Protein AF-A0A9D6SSI2-F1 (afdb_monomer)

Foldseek 3Di:
DPDKDWPDDPDPDTDIDDDADDDPVDDGDQQSVCVVVVNPDGDPDDDDDDDDDDDD

Radius of gyration: 12.27 Å; Cα contacts (8 Å, |Δi|>4): 57; chains: 1; bounding box: 28×22×34 Å

Mean predicted aligned error: 5.21 Å

pLDDT: mean 85.09, std 8.4, range [58.34, 93.62]

Secondary structure (DSSP, 8-state):
--EEEEEE--TT--EEEEE---STT----HHHHHHHTT-SS--S------------

Nearest PDB structures (foldseek):
  4gb3-assembly1_4  TM=2.506E-01  e=4.905E+00  Coxsackievirus B3
  4q4y-assembly1_4  TM=2.084E-01  e=8.748E+00  Coxsackievirus A24

Structure (mmCIF, N/CA/C/O backbone):
data_AF-A0A9D6SSI2-F1
#
_entry.id   AF-A0A9D6SSI2-F1
#
loop_
_atom_site.group_PDB
_atom_site.id
_atom_site.type_symbol
_atom_site.label_atom_id
_atom_site.label_alt_id
_atom_site.label_comp_id
_atom_site.label_asym_id
_atom_site.label_entity_id
_atom_site.label_seq_id
_atom_site.pdbx_PDB_ins_code
_atom_site.Cartn_x
_atom_site.Cartn_y
_atom_site.Cartn_z
_atom_site.occupancy
_atom_site.B_iso_or_equiv
_atom_site.auth_seq_id
_atom_site.auth_comp_id
_atom_site.auth_asym_id
_atom_site.auth_atom_id
_atom_site.pdbx_PDB_model_num
ATOM 1 N N . VAL A 1 1 ? -5.607 -5.316 5.329 1.00 83.75 1 VAL A N 1
ATOM 2 C CA . VAL A 1 1 ? -5.568 -4.252 4.294 1.00 83.75 1 VAL A CA 1
ATOM 3 C C . VAL A 1 1 ? -6.997 -3.850 4.000 1.00 83.75 1 VAL A C 1
ATOM 5 O O . VAL A 1 1 ? -7.792 -4.755 3.786 1.00 83.75 1 VAL A O 1
ATOM 8 N N . ASP A 1 2 ? -7.326 -2.561 4.057 1.00 87.25 2 ASP A N 1
ATOM 9 C CA . ASP A 1 2 ? -8.686 -2.090 3.757 1.00 87.25 2 ASP A CA 1
ATOM 10 C C . ASP A 1 2 ? -8.814 -1.719 2.271 1.00 87.25 2 ASP A C 1
ATOM 12 O O . ASP A 1 2 ? -9.751 -2.161 1.623 1.00 87.25 2 ASP A O 1
ATOM 16 N N . ASP A 1 3 ? -7.837 -0.993 1.713 1.00 89.19 3 ASP A N 1
ATOM 17 C CA . ASP A 1 3 ? -7.835 -0.582 0.302 1.00 89.19 3 ASP A CA 1
ATOM 18 C C . ASP A 1 3 ? -6.424 -0.651 -0.304 1.00 89.19 3 ASP A C 1
ATOM 20 O O . ASP A 1 3 ? -5.421 -0.429 0.388 1.00 89.19 3 ASP A O 1
ATOM 24 N N . LEU A 1 4 ? -6.356 -0.907 -1.614 1.00 91.38 4 LEU A N 1
ATOM 25 C CA . LEU A 1 4 ? -5.141 -0.891 -2.429 1.00 91.38 4 LEU A CA 1
ATOM 26 C C . LEU A 1 4 ? -5.445 -0.245 -3.786 1.00 91.38 4 LEU A C 1
ATOM 28 O O . LEU A 1 4 ? -6.420 -0.619 -4.433 1.00 91.38 4 LEU A O 1
ATOM 32 N N . TRP A 1 5 ? -4.614 0.693 -4.239 1.00 93.62 5 TRP A N 1
ATOM 33 C CA . TRP A 1 5 ? -4.782 1.315 -5.554 1.00 93.62 5 TRP A CA 1
ATOM 34 C C . TRP A 1 5 ? -3.442 1.700 -6.184 1.00 93.62 5 TRP A C 1
ATOM 36 O O . TRP A 1 5 ? -2.467 1.994 -5.495 1.00 93.62 5 TRP A O 1
ATOM 46 N N . LEU A 1 6 ? -3.3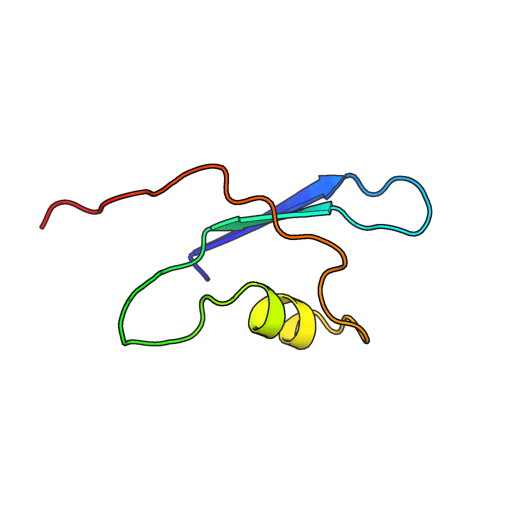86 1.705 -7.514 1.00 92.75 6 LEU A N 1
ATOM 47 C CA . LEU A 1 6 ? -2.214 2.151 -8.264 1.00 92.75 6 LEU A CA 1
ATOM 48 C C . LEU A 1 6 ? -2.229 3.683 -8.344 1.00 92.75 6 LEU A C 1
ATOM 50 O O . LEU A 1 6 ? -3.192 4.264 -8.836 1.00 92.75 6 LEU A O 1
ATOM 54 N N . LEU A 1 7 ? -1.178 4.331 -7.842 1.00 92.88 7 LEU A N 1
ATOM 55 C CA . LEU A 1 7 ? -0.9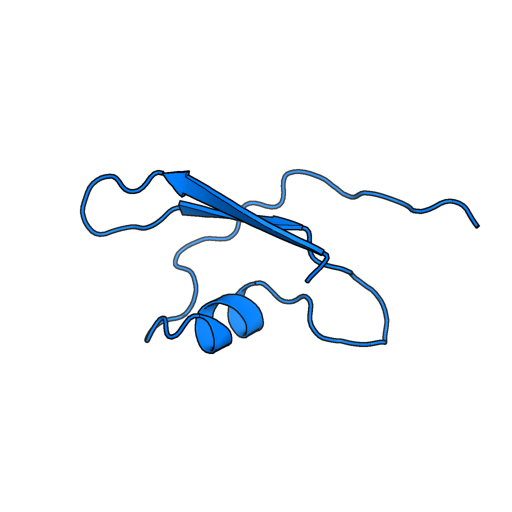98 5.782 -7.950 1.00 92.88 7 LEU A CA 1
ATOM 56 C C . LEU A 1 7 ? -0.253 6.144 -9.230 1.00 92.88 7 LEU A C 1
ATOM 58 O O . LEU A 1 7 ? -0.626 7.087 -9.917 1.00 92.88 7 LEU A O 1
ATOM 62 N N . ASP A 1 8 ? 0.802 5.390 -9.533 1.00 91.88 8 ASP A N 1
ATOM 63 C CA . ASP A 1 8 ? 1.605 5.596 -10.727 1.00 91.88 8 ASP A CA 1
ATOM 64 C C . ASP A 1 8 ? 2.288 4.296 -11.166 1.00 91.88 8 ASP A C 1
ATOM 66 O O . ASP A 1 8 ? 2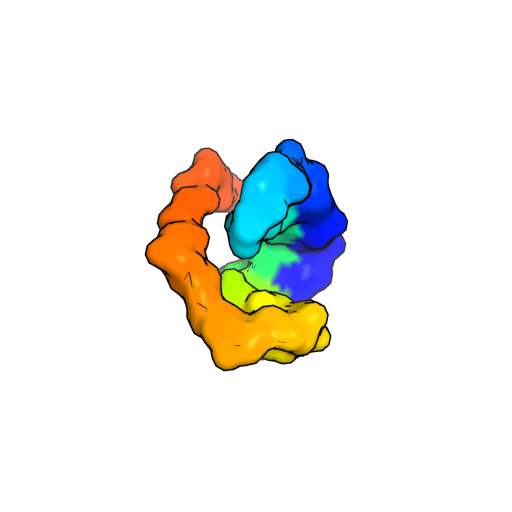.678 3.456 -10.347 1.00 91.88 8 ASP A O 1
ATOM 70 N N . SER A 1 9 ? 2.438 4.149 -12.479 1.00 87.94 9 SER A N 1
ATOM 71 C CA . SER A 1 9 ? 3.130 3.029 -13.117 1.00 87.94 9 SER A CA 1
ATOM 72 C C . SER A 1 9 ? 4.199 3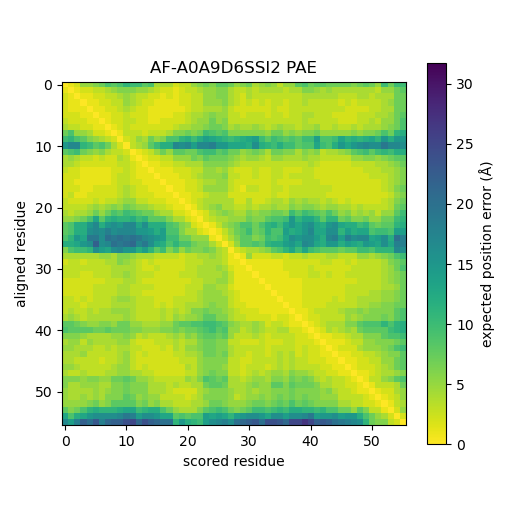.457 -14.116 1.00 87.94 9 SER A C 1
ATOM 74 O O . SER A 1 9 ? 4.601 2.663 -14.967 1.00 87.94 9 SER A O 1
ATOM 76 N N . SER A 1 10 ? 4.676 4.695 -14.020 1.00 86.31 10 SER A N 1
ATOM 77 C CA . SER A 1 10 ? 5.733 5.176 -14.894 1.00 86.31 10 SER A CA 1
ATOM 78 C C . SER A 1 10 ? 7.079 4.483 -14.613 1.00 86.31 10 SER A C 1
ATOM 80 O O . SER A 1 10 ? 7.447 4.186 -13.475 1.00 86.31 10 SER A O 1
ATOM 82 N N . ASN A 1 11 ? 7.829 4.207 -15.684 1.00 82.75 11 ASN A N 1
ATOM 83 C CA . ASN A 1 11 ? 9.176 3.623 -15.653 1.00 82.75 11 ASN A CA 1
ATOM 84 C C . ASN A 1 11 ? 9.247 2.219 -15.003 1.00 82.75 11 ASN A C 1
ATOM 86 O O . ASN A 1 11 ? 8.365 1.378 -15.200 1.00 82.75 11 ASN A O 1
ATOM 90 N N . GLU A 1 12 ? 10.323 1.959 -14.254 1.00 86.88 12 GLU A N 1
ATOM 91 C CA . GLU A 1 12 ? 10.652 0.694 -13.577 1.00 86.88 12 GLU A CA 1
ATOM 92 C C . GLU A 1 12 ? 10.144 0.629 -12.125 1.00 86.88 12 GLU A C 1
ATOM 94 O O . GLU A 1 12 ? 10.342 -0.368 -11.435 1.00 86.88 12 GLU A O 1
ATOM 99 N N . VAL A 1 13 ? 9.473 1.682 -11.646 1.00 87.56 13 VAL A N 1
ATOM 100 C CA . VAL A 1 13 ? 8.949 1.762 -10.277 1.00 87.56 13 VAL A CA 1
ATOM 101 C C . VAL A 1 13 ? 7.424 1.755 -10.313 1.00 87.56 13 VAL A C 1
ATOM 103 O O . VAL A 1 13 ? 6.791 2.251 -11.244 1.00 87.56 13 VAL A O 1
ATOM 106 N N . ARG A 1 14 ? 6.797 1.143 -9.308 1.00 89.69 14 ARG A N 1
ATOM 107 C CA . ARG A 1 14 ? 5.344 1.186 -9.119 1.00 89.69 14 ARG A CA 1
ATOM 108 C C . ARG A 1 14 ? 5.043 1.902 -7.820 1.00 89.69 14 ARG A C 1
ATOM 110 O O . ARG A 1 14 ? 5.530 1.503 -6.765 1.00 89.69 14 ARG A O 1
ATOM 117 N N . THR A 1 15 ? 4.225 2.944 -7.907 1.00 92.62 15 THR A N 1
ATOM 118 C CA . THR A 1 15 ? 3.740 3.660 -6.731 1.00 92.62 15 THR A CA 1
ATOM 119 C C . THR A 1 15 ? 2.345 3.150 -6.421 1.00 92.62 15 THR A C 1
ATOM 121 O O . THR A 1 15 ? 1.423 3.298 -7.223 1.00 92.62 15 THR A O 1
ATOM 124 N N . ILE A 1 16 ? 2.189 2.530 -5.256 1.00 92.44 16 ILE A N 1
ATOM 125 C CA . ILE A 1 16 ? 0.931 1.924 -4.821 1.00 92.44 16 ILE A CA 1
ATOM 126 C C . ILE A 1 16 ? 0.467 2.655 -3.568 1.00 92.44 16 ILE A C 1
ATOM 128 O O . ILE A 1 16 ? 1.211 2.785 -2.597 1.00 92.44 16 ILE A O 1
ATOM 132 N N . GLY A 1 17 ? -0.765 3.146 -3.605 1.00 93.62 17 GLY A N 1
ATOM 133 C CA . GLY A 1 17 ? -1.454 3.664 -2.439 1.00 93.62 17 GLY A CA 1
ATOM 134 C C . GLY A 1 17 ? -2.095 2.523 -1.659 1.00 93.62 17 GLY A C 1
ATOM 135 O O . GLY A 1 17 ? -2.605 1.560 -2.236 1.00 93.62 17 GLY A O 1
ATOM 136 N N . MET A 1 18 ? -2.039 2.616 -0.334 1.00 92.38 18 MET A N 1
ATOM 137 C CA . MET A 1 18 ? -2.573 1.589 0.550 1.00 92.38 18 MET A CA 1
ATOM 138 C C . MET A 1 18 ? -3.301 2.235 1.721 1.00 92.38 18 MET A C 1
ATOM 140 O O . MET A 1 18 ? -2.799 3.185 2.328 1.00 92.38 18 MET A O 1
ATOM 144 N N . ARG A 1 19 ? -4.448 1.670 2.093 1.00 90.75 19 ARG A N 1
ATOM 145 C CA . ARG A 1 19 ? -5.092 1.929 3.378 1.00 90.75 19 ARG A CA 1
ATOM 146 C C . ARG A 1 19 ? -4.914 0.701 4.250 1.00 90.75 19 ARG A C 1
ATOM 148 O O . ARG A 1 19 ? -5.486 -0.362 4.002 1.00 90.75 19 ARG A O 1
ATOM 155 N N . LEU A 1 20 ? -4.073 0.849 5.262 1.00 87.69 20 LEU A N 1
ATOM 156 C CA . LEU A 1 20 ? -3.672 -0.242 6.135 1.00 87.69 20 LEU A CA 1
ATOM 157 C C . LEU A 1 20 ? -4.266 -0.036 7.522 1.00 87.69 20 LEU A C 1
ATOM 159 O O . LEU A 1 20 ? -4.236 1.070 8.062 1.00 87.69 20 LEU A O 1
ATOM 163 N N . ARG A 1 21 ? -4.786 -1.119 8.098 1.00 84.19 21 ARG A N 1
ATOM 164 C CA . ARG A 1 21 ? -5.285 -1.119 9.467 1.00 84.19 21 ARG A CA 1
ATOM 165 C C . ARG A 1 21 ? -4.115 -1.233 10.436 1.00 84.19 21 ARG A C 1
ATOM 167 O O . ARG A 1 21 ? -3.239 -2.079 10.259 1.00 84.19 21 ARG A O 1
ATOM 174 N N . CYS A 1 22 ? -4.111 -0.370 11.443 1.00 75.00 22 CYS A N 1
ATOM 175 C CA . CYS A 1 22 ? -3.077 -0.310 12.467 1.00 75.00 22 CYS A CA 1
ATOM 176 C C . CYS A 1 22 ? -3.661 -0.751 13.818 1.00 75.00 22 CYS A C 1
ATOM 178 O O . CYS A 1 22 ? -3.745 0.046 14.746 1.00 75.00 22 CYS A O 1
ATOM 180 N N . ASP A 1 23 ? -4.114 -2.002 13.906 1.00 76.00 23 ASP A N 1
ATOM 181 C CA . ASP A 1 23 ? -4.553 -2.636 15.152 1.00 76.00 23 ASP A CA 1
ATOM 182 C C . ASP A 1 23 ? -3.682 -3.860 15.489 1.00 76.00 23 ASP A C 1
ATOM 184 O O . ASP A 1 23 ? -2.806 -4.274 14.720 1.00 76.00 23 ASP A O 1
ATOM 188 N N . SER A 1 24 ? -3.899 -4.433 16.672 1.00 67.00 24 SER A N 1
ATOM 189 C CA . SER A 1 24 ? -3.187 -5.622 17.154 1.00 67.00 24 SER A CA 1
ATOM 190 C C . SER A 1 24 ? -3.485 -6.895 16.348 1.00 67.00 24 SER A C 1
ATOM 192 O O . SER A 1 24 ? -2.823 -7.907 16.566 1.00 67.00 24 SER A O 1
ATOM 194 N N . GLY A 1 25 ? -4.429 -6.851 15.399 1.00 67.25 25 GLY A N 1
ATOM 195 C CA . GLY A 1 25 ? -4.764 -7.951 14.491 1.00 67.25 25 GLY A CA 1
ATOM 196 C C . GLY A 1 25 ? -3.782 -8.136 13.329 1.00 67.25 25 GLY A C 1
ATOM 197 O O . GLY A 1 25 ? -3.898 -9.108 12.591 1.00 67.25 25 GLY A O 1
ATOM 198 N N . GLY A 1 26 ? -2.810 -7.230 13.168 1.00 64.38 26 GLY A N 1
ATOM 199 C CA . GLY A 1 26 ? -1.555 -7.470 12.450 1.00 64.38 26 GLY A CA 1
ATOM 200 C C . GLY A 1 26 ? -1.664 -8.022 11.021 1.00 64.38 26 GLY A C 1
ATOM 201 O O . GLY A 1 26 ? -1.390 -9.192 10.785 1.00 64.38 26 GLY A O 1
ATOM 202 N N . SER A 1 27 ? -1.942 -7.163 10.034 1.00 59.09 27 SER A N 1
ATOM 203 C CA . SER A 1 27 ? -1.600 -7.413 8.611 1.00 59.09 27 SER A CA 1
ATOM 204 C C . SER A 1 27 ? -1.507 -6.112 7.794 1.00 59.09 27 SER A C 1
ATOM 206 O O . SER A 1 27 ? -2.023 -5.992 6.680 1.00 59.09 27 SER A O 1
ATOM 208 N N . GLY A 1 28 ? -0.904 -5.079 8.390 1.00 70.94 28 GLY A N 1
ATOM 209 C CA . GLY A 1 28 ? -0.971 -3.701 7.888 1.00 70.94 28 GLY A CA 1
ATOM 210 C C . GLY A 1 28 ? 0.374 -3.020 7.665 1.00 70.94 28 GLY A C 1
ATOM 211 O O . GLY A 1 28 ? 0.410 -1.800 7.542 1.00 70.94 28 GLY A O 1
ATOM 212 N N . ARG A 1 29 ? 1.492 -3.752 7.658 1.00 84.31 29 ARG A N 1
ATOM 213 C CA . ARG A 1 29 ? 2.787 -3.150 7.317 1.00 84.31 29 ARG A CA 1
ATOM 214 C C . ARG A 1 29 ? 2.963 -3.135 5.795 1.00 84.31 29 ARG A C 1
ATOM 216 O O . ARG A 1 29 ? 2.734 -4.180 5.184 1.00 84.31 29 ARG A O 1
ATOM 223 N N . PRO A 1 30 ? 3.357 -2.006 5.177 1.00 87.44 30 PRO A N 1
ATOM 224 C CA . PRO A 1 30 ? 3.540 -1.918 3.728 1.00 87.44 30 PRO A CA 1
ATOM 225 C C . PRO A 1 30 ? 4.398 -3.054 3.160 1.00 87.44 30 PRO A C 1
ATOM 227 O O . PRO A 1 30 ? 4.082 -3.596 2.110 1.00 87.44 30 PRO A O 1
ATOM 230 N N . GLU A 1 31 ? 5.422 -3.480 3.897 1.00 89.00 31 GLU A N 1
ATOM 231 C CA . GLU A 1 31 ? 6.361 -4.527 3.501 1.00 89.00 31 GLU A CA 1
ATOM 232 C C . GLU A 1 31 ? 5.707 -5.914 3.405 1.00 89.00 31 GLU A C 1
ATOM 234 O O . GLU A 1 31 ? 6.034 -6.697 2.513 1.00 89.00 31 GLU A O 1
ATOM 239 N N . GLN A 1 32 ? 4.763 -6.223 4.301 1.00 87.00 32 GLN A N 1
ATOM 240 C CA . GLN A 1 32 ? 3.997 -7.474 4.243 1.00 87.00 32 GLN A CA 1
ATOM 241 C C . GLN A 1 32 ? 3.046 -7.472 3.046 1.00 87.00 32 GLN A C 1
ATOM 243 O O . GLN A 1 32 ? 2.864 -8.498 2.394 1.00 87.00 32 GLN A O 1
ATOM 248 N N . VAL A 1 33 ? 2.465 -6.310 2.738 1.00 88.25 33 VAL A N 1
ATOM 249 C CA . VAL A 1 33 ? 1.564 -6.147 1.595 1.00 88.25 33 VAL A CA 1
ATOM 250 C C . VAL A 1 33 ? 2.333 -6.274 0.286 1.00 88.25 33 VAL A C 1
ATOM 252 O O . VAL A 1 33 ? 1.896 -7.004 -0.597 1.00 88.25 33 VAL A O 1
ATOM 255 N N . THR A 1 34 ? 3.504 -5.645 0.159 1.00 89.81 34 THR A N 1
ATOM 256 C CA . THR A 1 34 ? 4.329 -5.792 -1.048 1.00 89.81 34 THR A CA 1
ATOM 257 C C . THR A 1 34 ? 4.805 -7.224 -1.259 1.00 89.81 34 THR A C 1
ATOM 259 O O . THR A 1 34 ? 4.780 -7.700 -2.390 1.00 89.81 34 THR A O 1
ATOM 262 N N . LEU A 1 35 ? 5.159 -7.940 -0.187 1.00 88.56 35 LEU A N 1
ATOM 263 C CA . LEU A 1 35 ? 5.513 -9.356 -0.283 1.00 88.56 35 LEU A CA 1
ATOM 264 C C . LEU A 1 35 ? 4.325 -10.198 -0.776 1.00 88.56 35 LEU A C 1
ATOM 266 O O . LEU A 1 35 ? 4.482 -11.015 -1.678 1.00 88.56 35 LEU A O 1
ATOM 270 N N . ALA A 1 36 ? 3.126 -9.965 -0.232 1.00 88.69 36 ALA A N 1
ATOM 271 C CA . ALA A 1 36 ? 1.909 -10.663 -0.650 1.00 88.69 36 ALA A CA 1
ATOM 272 C C . ALA A 1 36 ? 1.505 -10.360 -2.106 1.00 88.69 36 ALA A C 1
ATOM 274 O O . ALA A 1 36 ? 0.896 -11.200 -2.762 1.00 88.69 36 ALA A O 1
ATOM 275 N N . LEU A 1 37 ? 1.867 -9.183 -2.626 1.00 88.19 37 LEU A N 1
ATOM 276 C CA . LEU A 1 37 ? 1.668 -8.800 -4.028 1.00 88.19 37 LEU A CA 1
ATOM 277 C C . LEU A 1 37 ? 2.706 -9.417 -4.984 1.00 88.19 37 LEU A C 1
ATOM 279 O O . LEU A 1 37 ? 2.619 -9.200 -6.190 1.00 88.19 37 LEU A O 1
ATOM 283 N N . GLY A 1 38 ? 3.677 -10.178 -4.470 1.00 90.25 38 GLY A N 1
ATOM 284 C CA . GLY A 1 38 ? 4.713 -10.822 -5.277 1.00 90.25 38 GLY A CA 1
ATOM 285 C C . GLY A 1 38 ? 5.868 -9.898 -5.661 1.00 90.25 38 GLY A C 1
ATOM 286 O O . GLY A 1 38 ? 6.645 -10.244 -6.551 1.00 90.25 38 GLY A O 1
ATOM 287 N N . PHE A 1 39 ? 6.014 -8.737 -5.009 1.00 88.06 39 PHE A N 1
ATOM 288 C CA . PHE A 1 39 ? 7.204 -7.918 -5.214 1.00 88.06 39 PHE A CA 1
ATOM 289 C C . PHE A 1 39 ? 8.420 -8.615 -4.588 1.00 88.06 39 PHE A C 1
ATOM 291 O O . PHE A 1 39 ? 8.381 -8.968 -3.408 1.00 88.06 39 PHE A O 1
ATOM 298 N N . PRO A 1 40 ? 9.513 -8.799 -5.350 1.00 83.62 40 PRO A N 1
ATOM 299 C CA . PRO A 1 40 ? 10.687 -9.529 -4.877 1.00 83.62 40 PRO A CA 1
ATOM 300 C C . PRO A 1 40 ? 11.504 -8.739 -3.845 1.00 83.62 40 PRO A C 1
ATOM 302 O O . PRO A 1 40 ? 12.286 -9.323 -3.099 1.00 83.62 40 PRO A O 1
ATOM 305 N N . CYS A 1 41 ? 11.324 -7.417 -3.801 1.00 84.81 41 CYS A N 1
ATOM 306 C CA . CYS A 1 41 ? 12.065 -6.501 -2.944 1.00 84.81 41 CYS A CA 1
ATOM 307 C C . CYS A 1 41 ? 11.116 -5.721 -2.027 1.00 84.81 41 CYS A C 1
ATOM 309 O O . CYS A 1 41 ? 9.945 -5.505 -2.349 1.00 84.81 41 CYS A O 1
ATOM 311 N N . HIS A 1 42 ? 11.645 -5.247 -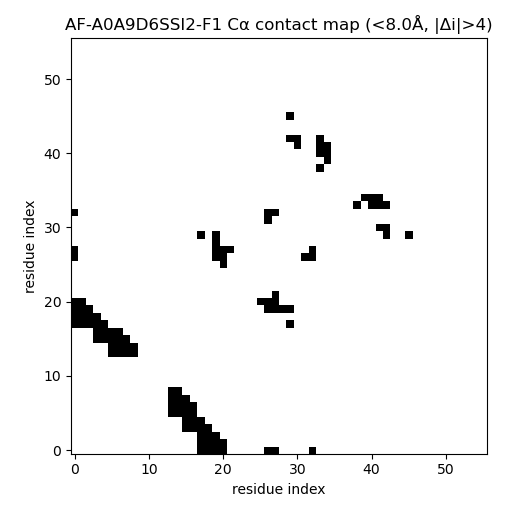0.898 1.00 87.50 42 HIS A N 1
ATOM 312 C CA . HIS A 1 42 ? 10.942 -4.310 -0.023 1.00 87.50 42 HIS A CA 1
ATOM 313 C C . HIS A 1 42 ? 10.636 -2.980 -0.743 1.00 87.50 42 HIS A C 1
ATOM 315 O O . HIS A 1 42 ? 11.335 -2.628 -1.698 1.00 87.50 42 HIS A O 1
ATOM 321 N N . PRO A 1 43 ? 9.621 -2.217 -0.285 1.00 89.00 43 PRO A N 1
ATOM 322 C CA . PRO A 1 43 ? 9.352 -0.887 -0.814 1.00 89.00 43 PRO A CA 1
ATOM 323 C C . PRO A 1 43 ? 10.606 -0.012 -0.729 1.00 89.00 43 PRO A C 1
ATOM 325 O O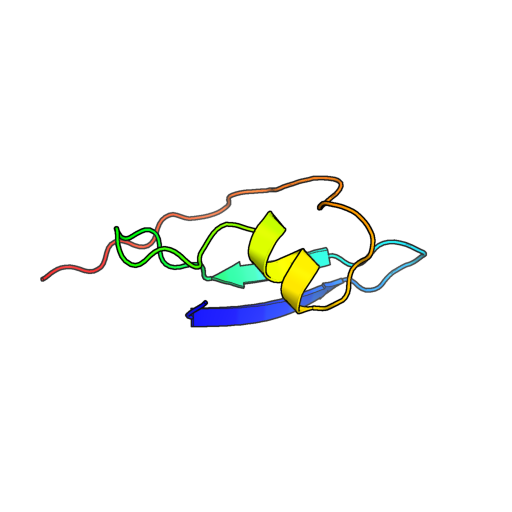 . PRO A 1 43 ? 11.228 0.086 0.326 1.00 89.00 43 PRO A O 1
ATOM 328 N N . ILE A 1 44 ? 10.945 0.660 -1.829 1.00 90.94 44 ILE A N 1
ATOM 329 C CA . ILE A 1 44 ? 12.095 1.577 -1.896 1.00 90.94 44 ILE A CA 1
ATOM 330 C C . ILE A 1 44 ? 11.886 2.782 -0.962 1.00 90.94 44 ILE A C 1
ATOM 332 O O . ILE A 1 44 ? 12.834 3.319 -0.396 1.00 90.94 44 ILE A O 1
ATOM 336 N N . SER A 1 45 ? 10.633 3.214 -0.798 1.00 90.38 45 SER A N 1
ATOM 337 C CA . SER A 1 45 ? 10.239 4.332 0.056 1.00 90.38 45 SER A CA 1
ATOM 338 C C . SER A 1 45 ? 8.801 4.153 0.541 1.00 90.38 45 SER A C 1
ATOM 340 O O . SER A 1 45 ? 7.979 3.530 -0.133 1.00 90.38 45 SER A O 1
ATOM 342 N N . ILE A 1 46 ? 8.493 4.708 1.715 1.00 90.75 46 ILE A N 1
ATOM 343 C CA . ILE A 1 46 ? 7.158 4.693 2.316 1.00 90.75 46 ILE A CA 1
ATOM 344 C C . ILE A 1 46 ? 6.789 6.126 2.693 1.00 90.75 46 ILE A C 1
ATOM 346 O O . ILE A 1 46 ? 7.393 6.717 3.586 1.00 90.75 46 ILE A O 1
ATOM 350 N N . HIS A 1 47 ? 5.747 6.662 2.058 1.00 89.94 47 HIS A N 1
ATOM 351 C CA . HIS A 1 47 ? 5.196 7.972 2.392 1.00 89.94 47 HIS A CA 1
ATOM 352 C C . HIS A 1 47 ? 3.859 7.811 3.126 1.00 89.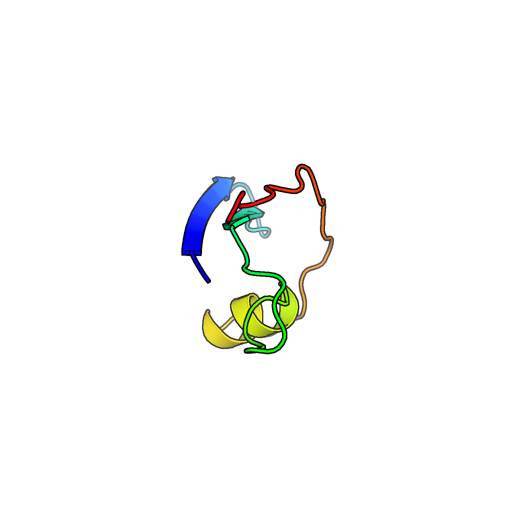94 47 HIS A C 1
ATOM 354 O O . HIS A 1 47 ? 2.839 7.461 2.534 1.00 89.94 47 HIS A O 1
ATOM 360 N N . ARG A 1 48 ? 3.858 8.071 4.438 1.00 89.25 48 ARG A N 1
ATOM 361 C CA . ARG A 1 48 ? 2.640 8.077 5.262 1.00 89.25 48 ARG A CA 1
ATOM 362 C C . ARG A 1 48 ? 1.963 9.441 5.165 1.00 89.25 48 ARG A C 1
ATOM 364 O O . ARG A 1 48 ? 2.478 10.412 5.701 1.00 89.25 48 ARG A O 1
ATOM 371 N N . THR A 1 49 ? 0.811 9.505 4.504 1.00 88.12 49 THR A N 1
ATOM 372 C CA . THR A 1 49 ? 0.116 10.776 4.230 1.00 88.12 49 THR A CA 1
ATOM 373 C C . THR A 1 49 ? -1.030 11.075 5.192 1.00 88.12 49 THR A C 1
ATOM 375 O O . THR A 1 49 ? -1.408 12.234 5.350 1.00 88.12 49 THR A O 1
ATOM 378 N N . ARG A 1 50 ? -1.614 10.055 5.836 1.00 85.88 50 ARG A N 1
ATOM 379 C CA . ARG A 1 50 ? -2.791 10.230 6.696 1.00 85.88 50 ARG A CA 1
ATOM 380 C C . ARG A 1 50 ? -2.876 9.167 7.787 1.00 85.88 50 ARG A C 1
ATOM 382 O O . ARG A 1 50 ? -2.515 8.014 7.571 1.00 85.88 50 ARG A O 1
ATOM 389 N N . LEU A 1 51 ? -3.426 9.563 8.933 1.00 86.06 51 LEU A N 1
ATOM 390 C CA . LEU A 1 51 ? -3.941 8.664 9.963 1.00 86.06 51 LEU A CA 1
ATOM 391 C C . LEU A 1 51 ? -5.464 8.814 9.998 1.00 86.06 51 LEU A C 1
ATOM 393 O O . LEU A 1 51 ? -5.975 9.929 10.095 1.00 86.06 51 LEU A O 1
ATOM 397 N N . ILE A 1 52 ? -6.180 7.700 9.858 1.00 85.88 52 ILE A N 1
ATOM 398 C CA . ILE A 1 52 ? -7.642 7.657 9.931 1.00 85.88 52 ILE A CA 1
ATOM 399 C C . ILE A 1 52 ? -7.990 7.000 11.261 1.00 85.88 52 ILE A C 1
ATOM 401 O O . ILE A 1 52 ? -7.693 5.825 11.464 1.00 85.88 52 ILE A O 1
ATOM 405 N N . LEU A 1 53 ? -8.581 7.774 12.166 1.00 85.69 53 LEU A N 1
ATOM 406 C CA . LEU A 1 53 ? -9.100 7.266 13.429 1.00 85.69 53 LEU A CA 1
ATOM 407 C C . LEU A 1 53 ? -10.545 6.826 13.209 1.00 85.69 53 LEU A C 1
ATOM 409 O O . LEU A 1 53 ? -11.332 7.559 12.609 1.00 85.69 53 LEU A O 1
ATOM 413 N N . GLN A 1 54 ? -10.885 5.630 13.675 1.00 78.56 54 GLN A N 1
ATOM 414 C CA . GLN A 1 54 ? -12.268 5.188 13.742 1.00 78.56 54 GLN A CA 1
ATOM 415 C C . GLN A 1 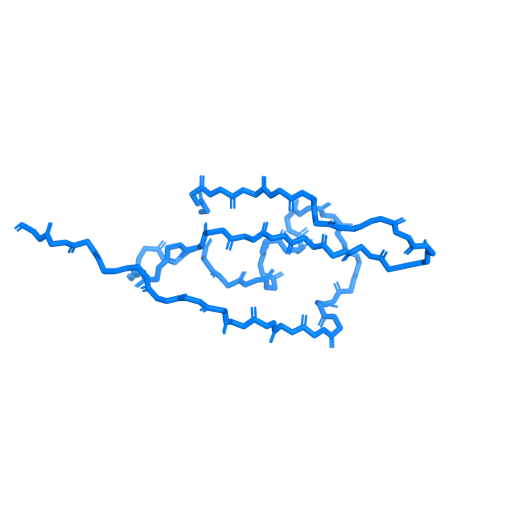54 ? -12.782 5.515 15.144 1.00 78.56 54 GLN A C 1
ATOM 417 O O . GLN A 1 54 ? -12.254 4.992 16.124 1.00 78.56 54 GLN A O 1
ATOM 422 N N . ASN A 1 55 ? -13.768 6.408 15.242 1.00 73.44 55 ASN A N 1
ATOM 423 C CA . ASN A 1 55 ? -14.460 6.631 16.507 1.00 73.44 55 ASN A CA 1
ATOM 424 C C . ASN A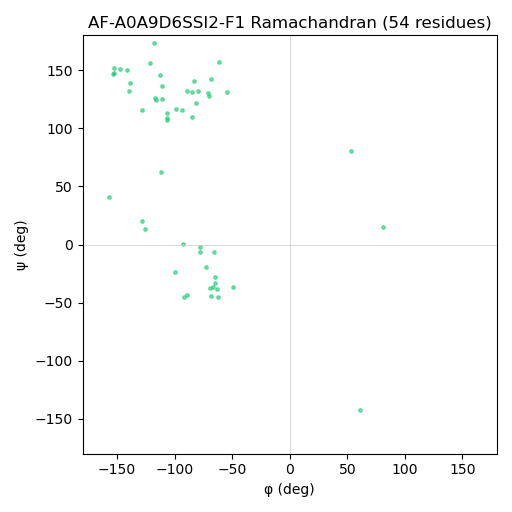 1 55 ? -15.323 5.396 16.803 1.00 73.44 55 ASN A C 1
ATOM 426 O O . ASN A 1 55 ? -16.017 4.911 15.905 1.00 73.44 55 ASN A O 1
ATOM 430 N N . GLY A 1 56 ? -15.200 4.877 18.027 1.00 58.34 56 GLY A N 1
ATOM 431 C CA . GLY A 1 56 ? -16.039 3.799 18.555 1.00 58.34 56 GLY A CA 1
ATOM 432 C C . GLY A 1 56 ? -17.436 4.269 18.925 1.00 58.34 56 GLY A C 1
ATOM 433 O O . GLY A 1 56 ? -17.609 5.494 19.127 1.00 58.34 56 GLY A O 1
#

Sequence (56 aa):
VDDLWLLDSSNEVRTIGMRLRCDSGGSGRPEQVTLALGFPCHPISIHRTRLILQNG

Solvent-accessible surface area (backbone atoms only — not comparable to full-atom values): 3940 Å² total; per-residue (Å²): 97,79,46,78,45,82,72,43,70,66,83,96,52,76,43,69,46,73,43,56,53,91,56,95,82,70,69,40,52,70,57,60,52,37,48,74,71,67,44,94,59,73,74,93,72,85,86,88,86,78,86,86,83,80,84,130